Protein AF-A0A377I462-F1 (afdb_monomer)

Secondary structure (DSSP, 8-state):
-----EEEEE-BTTEEEETTEEEE-GGGGGGTT-EEEEEE-SS-TTEEEEE-TTS-EEEEEEETTT-----SS-HHHHHHHHHHHHHHHHHHHHHHHHHHHHHHHHHHHHHHHHHHHHHS--

Mean predicted aligned error: 15.58 Å

InterPro domains:
  IPR009004 Transposase, Mu, C-terminal [G3DSA:2.30.30.130] (6-62)
  IPR009004 Transposase, Mu, C-terminal [SSF50610] (1-63)
  IPR015378 Transposase-like, Mu, C-terminal [PF09299] (1-60)

Structure (mmCIF, N/CA/C/O backbone):
data_AF-A0A377I462-F1
#
_entry.id   AF-A0A377I462-F1
#
loop_
_atom_site.group_PDB
_atom_site.id
_atom_site.type_symbol
_atom_site.label_atom_id
_atom_site.label_alt_id
_atom_site.label_comp_id
_atom_site.label_asym_id
_atom_site.label_entity_id
_atom_site.label_seq_id
_atom_site.pdbx_PDB_ins_code
_atom_site.Cartn_x
_atom_site.Cartn_y
_atom_site.Cartn_z
_atom_site.occupancy
_atom_site.B_iso_or_equiv
_atom_site.auth_seq_id
_atom_site.auth_comp_id
_atom_site.auth_asym_id
_atom_site.auth_atom_id
_atom_site.pdbx_PDB_model_num
ATOM 1 N N . MET A 1 1 ? 18.696 18.162 -4.611 1.00 49.47 1 MET A N 1
ATOM 2 C CA . MET A 1 1 ? 18.359 17.152 -5.638 1.00 49.47 1 MET A CA 1
ATOM 3 C C . MET A 1 1 ? 17.431 16.140 -4.993 1.00 49.47 1 MET A C 1
ATOM 5 O O . MET A 1 1 ? 17.825 15.573 -3.986 1.00 49.47 1 MET A O 1
ATOM 9 N N . LEU A 1 2 ? 16.215 15.955 -5.512 1.00 66.88 2 LEU A N 1
ATOM 10 C CA . LEU A 1 2 ? 15.317 14.892 -5.055 1.00 66.88 2 LEU A CA 1
ATOM 11 C C . LEU A 1 2 ? 15.597 13.664 -5.928 1.00 66.88 2 LEU A C 1
ATOM 13 O O . LEU A 1 2 ? 15.152 13.587 -7.071 1.00 66.88 2 LEU A O 1
ATOM 17 N N . PHE A 1 3 ? 16.460 12.778 -5.442 1.00 71.75 3 PHE A N 1
ATOM 18 C 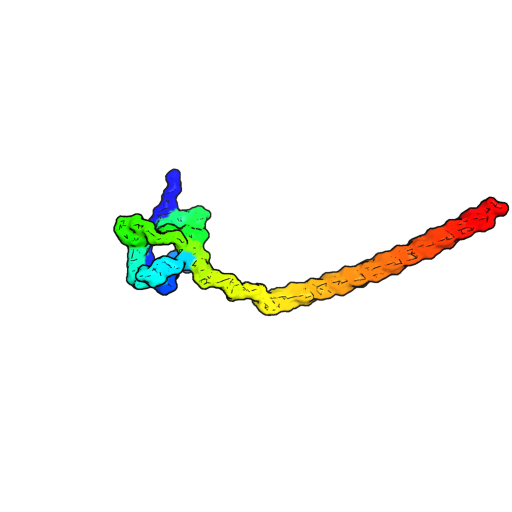CA . PHE A 1 3 ? 16.806 11.547 -6.142 1.00 71.75 3 PHE A CA 1
ATOM 19 C C . PHE A 1 3 ? 15.629 10.577 -6.021 1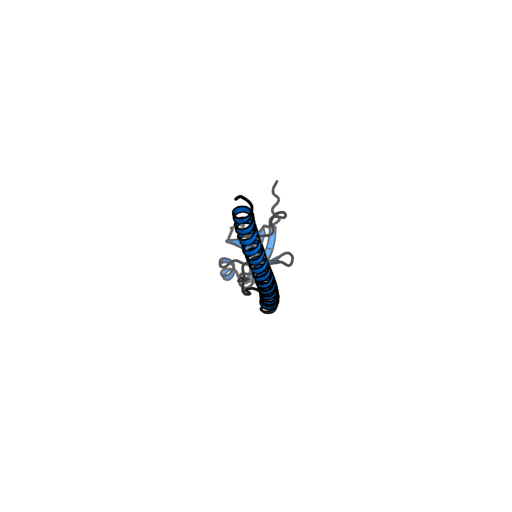.00 71.75 3 PHE A C 1
ATOM 21 O O . PHE A 1 3 ? 15.295 10.156 -4.917 1.00 71.7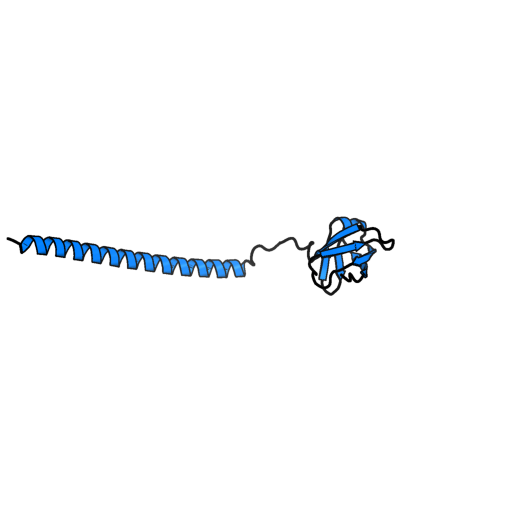5 3 PHE A O 1
ATOM 28 N N . ARG A 1 4 ? 14.995 10.244 -7.149 1.00 82.06 4 ARG A N 1
ATOM 29 C CA . ARG A 1 4 ? 13.959 9.209 -7.216 1.00 82.06 4 ARG A CA 1
ATOM 30 C C . ARG A 1 4 ? 14.523 7.976 -7.909 1.00 82.06 4 ARG A C 1
ATOM 32 O O . ARG A 1 4 ? 14.449 7.905 -9.138 1.00 82.06 4 ARG A O 1
ATOM 39 N N . PRO A 1 5 ? 15.142 7.048 -7.161 1.00 89.81 5 PRO A N 1
ATOM 40 C CA . PRO A 1 5 ? 15.621 5.799 -7.732 1.00 89.81 5 PRO A CA 1
ATOM 41 C C . PRO A 1 5 ? 14.484 5.060 -8.446 1.00 89.81 5 PRO A C 1
ATOM 43 O O . PRO A 1 5 ? 13.329 5.082 -8.014 1.00 89.81 5 PRO A O 1
ATOM 46 N N . GLU A 1 6 ? 14.826 4.416 -9.558 1.00 92.62 6 GLU A N 1
ATOM 47 C CA . GLU A 1 6 ? 13.897 3.628 -10.361 1.00 92.62 6 GLU A CA 1
ATOM 48 C C . GLU A 1 6 ? 14.308 2.158 -10.322 1.00 92.62 6 GLU A C 1
ATOM 50 O O . GLU A 1 6 ? 15.479 1.824 -10.507 1.00 92.62 6 GLU A O 1
ATOM 55 N N . VAL A 1 7 ? 13.342 1.269 -10.102 1.00 93.31 7 VAL A N 1
ATOM 56 C CA . VAL A 1 7 ? 13.555 -0.184 -10.121 1.00 93.31 7 VAL A CA 1
ATOM 57 C C . VAL A 1 7 ? 12.595 -0.859 -11.088 1.00 93.31 7 VAL A C 1
ATOM 59 O O . VAL A 1 7 ? 11.441 -0.459 -11.214 1.00 93.31 7 VAL A O 1
ATOM 62 N N . GLU A 1 8 ? 13.051 -1.907 -11.769 1.00 95.56 8 GLU A N 1
ATOM 63 C CA . GLU A 1 8 ? 12.180 -2.714 -12.625 1.00 95.56 8 GLU A CA 1
ATOM 64 C C . GLU A 1 8 ? 11.433 -3.758 -11.785 1.00 95.56 8 GLU A C 1
ATOM 66 O O . GLU A 1 8 ? 12.036 -4.492 -10.997 1.00 95.56 8 GLU A O 1
ATOM 71 N N . ARG A 1 9 ? 10.109 -3.824 -11.947 1.00 95.12 9 ARG A N 1
ATOM 72 C CA . ARG A 1 9 ? 9.235 -4.809 -11.299 1.00 95.12 9 ARG A CA 1
ATOM 73 C C . ARG A 1 9 ? 8.197 -5.337 -12.280 1.00 95.12 9 ARG A C 1
ATOM 75 O O . ARG A 1 9 ? 7.906 -4.719 -13.300 1.00 95.12 9 ARG A O 1
ATOM 82 N N . VAL A 1 10 ? 7.656 -6.508 -11.969 1.00 95.31 10 VAL A N 1
ATOM 83 C CA . VAL A 1 10 ? 6.561 -7.119 -12.727 1.00 95.31 10 VAL A CA 1
ATOM 84 C C . VAL A 1 10 ? 5.263 -6.840 -11.987 1.00 95.31 10 VAL A C 1
ATOM 86 O O . VAL A 1 10 ? 5.194 -7.039 -10.775 1.00 95.31 10 VAL A O 1
ATOM 89 N N . VAL A 1 11 ? 4.252 -6.380 -12.716 1.00 94.69 11 VAL A N 1
ATOM 90 C CA . VAL A 1 11 ? 2.908 -6.175 -12.167 1.00 94.69 11 VAL A CA 1
ATOM 91 C C . VAL A 1 11 ? 2.196 -7.520 -12.063 1.00 94.69 11 VAL A C 1
ATOM 93 O O . VAL A 1 11 ? 2.232 -8.315 -13.003 1.00 94.69 11 VAL A O 1
ATOM 96 N N . GLN A 1 12 ? 1.512 -7.778 -10.953 1.00 93.00 12 GLN A N 1
ATOM 97 C CA . GLN A 1 12 ? 0.729 -8.994 -10.747 1.00 93.00 12 GLN A CA 1
ATOM 98 C C . GLN A 1 12 ? -0.657 -8.632 -10.226 1.00 93.00 12 GLN A C 1
ATOM 100 O O . GLN A 1 12 ? -0.781 -8.125 -9.124 1.00 93.00 12 GLN A O 1
ATOM 105 N N . ARG A 1 13 ? -1.715 -8.885 -11.010 1.00 90.19 13 ARG A N 1
ATOM 106 C CA . ARG A 1 13 ? -3.116 -8.642 -10.594 1.00 90.19 13 ARG A CA 1
ATOM 107 C C . ARG A 1 13 ? -3.382 -7.205 -10.093 1.00 90.19 13 ARG A C 1
ATOM 109 O O . ARG A 1 13 ? -4.214 -7.005 -9.217 1.00 90.19 13 ARG A O 1
ATOM 116 N N . GLY A 1 14 ? -2.685 -6.212 -10.653 1.00 90.44 14 GLY A N 1
ATOM 117 C CA . GLY A 1 14 ? -2.774 -4.807 -10.228 1.00 90.44 14 GLY A CA 1
ATOM 118 C C . GLY A 1 14 ? -1.864 -4.426 -9.053 1.00 90.44 14 GLY A C 1
ATOM 119 O O . GLY A 1 14 ? -1.876 -3.278 -8.615 1.00 90.44 14 GLY A O 1
ATOM 120 N N . GLU A 1 15 ? -1.058 -5.366 -8.563 1.00 93.44 15 GLU A N 1
ATOM 121 C CA . GLU A 1 15 ? -0.143 -5.198 -7.438 1.00 93.44 15 GLU A CA 1
ATOM 122 C C . GLU A 1 15 ? 1.316 -5.173 -7.906 1.00 93.44 15 GLU A C 1
ATOM 124 O O . GLU A 1 15 ? 1.710 -5.821 -8.882 1.00 93.44 15 GLU A O 1
ATOM 129 N N . ILE A 1 16 ? 2.140 -4.428 -7.178 1.00 94.12 16 ILE A N 1
ATOM 130 C CA . ILE A 1 16 ? 3.582 -4.339 -7.371 1.00 94.12 16 ILE A CA 1
ATOM 131 C C . ILE A 1 16 ? 4.254 -4.629 -6.038 1.00 94.12 16 ILE A C 1
ATOM 133 O O . ILE A 1 16 ? 4.105 -3.887 -5.070 1.00 94.12 16 ILE A O 1
ATOM 137 N N . HIS A 1 17 ? 5.050 -5.693 -6.014 1.00 93.62 17 HIS A N 1
ATOM 138 C CA . HIS A 1 17 ? 5.834 -6.069 -4.846 1.00 93.62 17 HIS A CA 1
ATOM 139 C C . HIS A 1 17 ? 7.196 -5.382 -4.910 1.00 93.62 17 HIS A C 1
ATOM 141 O O . HIS A 1 17 ? 8.018 -5.688 -5.782 1.00 93.62 17 HIS A O 1
ATOM 147 N N . PHE A 1 18 ? 7.456 -4.476 -3.973 1.00 90.88 18 PHE A N 1
ATOM 148 C CA . PHE A 1 18 ? 8.709 -3.736 -3.870 1.00 90.88 18 PHE A CA 1
ATOM 149 C C . PHE A 1 18 ? 9.077 -3.530 -2.399 1.00 90.88 18 PHE A C 1
ATOM 151 O O . PHE A 1 18 ? 8.231 -3.128 -1.617 1.00 90.88 18 PHE A O 1
ATOM 158 N N . ASP A 1 19 ? 10.325 -3.814 -2.013 1.00 88.44 19 ASP A N 1
ATOM 159 C CA . ASP A 1 19 ? 10.833 -3.564 -0.650 1.00 88.44 19 ASP A CA 1
ATOM 160 C C . ASP A 1 19 ? 9.945 -4.128 0.489 1.00 88.44 19 ASP A C 1
ATOM 162 O O . ASP A 1 19 ? 9.638 -3.444 1.459 1.00 88.44 19 ASP A O 1
ATOM 166 N N . GLN A 1 20 ? 9.479 -5.379 0.352 1.00 89.88 20 GLN A N 1
ATOM 167 C CA . GLN A 1 20 ? 8.539 -6.042 1.287 1.00 89.88 20 GLN A CA 1
ATOM 168 C C . GLN A 1 20 ? 7.169 -5.350 1.434 1.00 89.88 20 GLN A C 1
ATOM 170 O O . GLN A 1 20 ? 6.373 -5.718 2.295 1.00 89.88 20 GLN A O 1
ATOM 175 N N . LYS A 1 21 ? 6.875 -4.381 0.570 1.00 91.38 21 LYS A N 1
ATOM 176 C CA . LYS A 1 21 ? 5.619 -3.643 0.491 1.00 91.38 21 LYS A CA 1
ATOM 177 C C . LYS A 1 21 ? 4.868 -4.022 -0.781 1.00 91.38 21 LYS A C 1
ATOM 179 O O . LYS A 1 21 ? 5.465 -4.470 -1.767 1.00 91.38 21 LYS A O 1
ATOM 184 N N . ILE A 1 22 ? 3.555 -3.833 -0.747 1.00 93.19 22 ILE A N 1
ATOM 185 C CA . ILE A 1 22 ? 2.667 -4.068 -1.883 1.00 93.19 22 ILE A CA 1
ATOM 186 C C . ILE A 1 22 ? 2.055 -2.727 -2.262 1.00 93.19 22 ILE A C 1
ATOM 188 O O . ILE A 1 22 ? 1.409 -2.088 -1.439 1.00 93.19 22 ILE A O 1
ATOM 192 N N . TYR A 1 23 ? 2.275 -2.300 -3.498 1.00 94.19 23 TYR A N 1
ATOM 193 C CA . TYR A 1 23 ? 1.669 -1.100 -4.061 1.00 94.19 23 TYR A CA 1
ATOM 194 C C . TYR A 1 23 ? 0.561 -1.502 -5.026 1.00 94.19 23 TYR A C 1
ATOM 196 O O . TYR A 1 23 ? 0.754 -2.422 -5.820 1.00 94.19 23 TYR A O 1
ATOM 204 N N . PHE A 1 24 ? -0.584 -0.827 -4.974 1.00 93.12 24 PHE A N 1
ATOM 205 C CA . PHE A 1 24 ? -1.759 -1.181 -5.768 1.00 93.12 24 PHE A CA 1
ATOM 206 C C . PHE A 1 24 ? -2.358 0.032 -6.479 1.00 93.12 24 PHE A C 1
ATOM 208 O O . PHE A 1 24 ? -2.417 1.131 -5.925 1.00 93.12 24 PHE A O 1
ATOM 215 N N . HIS A 1 25 ? -2.831 -0.193 -7.705 1.00 93.25 25 HIS A N 1
ATOM 216 C CA . HIS A 1 25 ? -3.680 0.739 -8.441 1.00 93.25 25 HIS A CA 1
ATOM 217 C C . HIS A 1 25 ? -4.574 -0.029 -9.422 1.00 93.25 25 HIS A C 1
ATOM 219 O O . HIS A 1 25 ? -4.150 -1.036 -9.989 1.00 93.25 25 HIS A O 1
ATOM 225 N N . LEU A 1 26 ? -5.790 0.463 -9.672 1.00 90.44 26 LEU A N 1
ATOM 226 C CA . LEU A 1 26 ? -6.735 -0.202 -10.576 1.00 90.44 26 LEU A CA 1
ATOM 227 C C . LEU A 1 26 ? -6.202 -0.275 -12.015 1.00 90.44 26 LEU A C 1
ATOM 229 O O . LEU A 1 26 ? -6.278 -1.328 -12.641 1.00 90.44 26 LEU A O 1
ATOM 233 N N . ASP A 1 27 ? -5.587 0.805 -12.506 1.00 90.56 27 ASP A N 1
ATOM 234 C CA . ASP A 1 27 ? -5.016 0.855 -13.862 1.00 90.56 27 ASP A CA 1
ATOM 235 C C . ASP A 1 27 ? -3.915 -0.185 -14.095 1.00 90.56 27 ASP A C 1
ATOM 237 O O . ASP A 1 27 ? -3.712 -0.627 -15.222 1.00 90.56 27 ASP A O 1
ATOM 241 N N . LEU A 1 28 ? -3.230 -0.645 -13.041 1.00 90.94 28 LEU A N 1
ATOM 242 C CA . LEU A 1 28 ? -2.209 -1.688 -13.157 1.00 90.94 28 LEU A CA 1
ATOM 243 C C . LEU A 1 28 ? -2.804 -3.059 -13.494 1.00 90.94 28 LEU A C 1
ATOM 245 O O . LEU A 1 28 ? -2.072 -3.940 -13.947 1.00 90.94 28 LEU A O 1
ATOM 249 N N . ALA A 1 29 ? -4.111 -3.263 -13.310 1.00 89.44 29 ALA A N 1
ATOM 250 C CA . ALA A 1 29 ? -4.764 -4.522 -13.651 1.00 89.44 29 ALA A CA 1
ATOM 251 C C . ALA A 1 29 ? -4.616 -4.866 -15.149 1.00 89.44 29 ALA A C 1
ATOM 253 O O . ALA A 1 29 ? -4.362 -6.026 -15.473 1.00 89.44 29 ALA A O 1
ATOM 254 N N . ASP A 1 30 ? -4.662 -3.869 -16.045 1.00 90.94 30 ASP A N 1
ATOM 255 C CA . ASP A 1 30 ? -4.447 -4.045 -17.498 1.00 90.94 30 ASP A CA 1
ATOM 256 C C . ASP A 1 30 ? -2.988 -4.408 -17.853 1.00 90.94 30 ASP A C 1
ATOM 258 O O . ASP A 1 30 ? -2.678 -5.015 -18.883 1.00 90.94 30 ASP A O 1
ATOM 262 N N . PHE A 1 31 ? -2.056 -4.083 -16.956 1.00 90.31 31 PHE A N 1
ATOM 263 C CA . PHE A 1 31 ? -0.627 -4.320 -17.139 1.00 90.31 31 PHE A CA 1
ATOM 264 C C . PHE A 1 31 ? -0.125 -5.576 -16.415 1.00 90.31 31 PHE A C 1
ATOM 266 O O . PHE A 1 31 ? 1.085 -5.793 -16.347 1.00 90.31 31 PHE A O 1
ATOM 273 N N . SER A 1 32 ? -1.018 -6.435 -15.912 1.00 90.75 32 SER A N 1
ATOM 274 C CA . SER A 1 32 ? -0.639 -7.681 -15.234 1.00 90.75 32 SER A CA 1
ATOM 275 C C . SER A 1 32 ? 0.256 -8.564 -16.121 1.00 90.75 32 SER A C 1
ATOM 277 O O . SER A 1 32 ? -0.070 -8.862 -17.267 1.00 90.75 32 SER A O 1
ATOM 279 N N . GLY A 1 33 ? 1.404 -8.989 -15.589 1.00 92.44 33 GLY A N 1
ATOM 280 C CA . GLY A 1 33 ? 2.432 -9.761 -16.296 1.00 92.44 33 GLY A CA 1
ATOM 281 C C . GLY A 1 33 ? 3.443 -8.922 -17.088 1.00 92.44 33 GLY A C 1
ATOM 282 O O . GLY A 1 33 ? 4.436 -9.470 -17.567 1.00 92.44 33 GLY A O 1
ATOM 283 N N . LYS A 1 34 ? 3.248 -7.601 -17.210 1.00 93.69 34 LYS A N 1
ATOM 284 C CA . LYS A 1 34 ? 4.189 -6.701 -17.892 1.00 93.69 34 LYS A CA 1
ATOM 285 C C . LYS A 1 34 ? 5.250 -6.171 -16.920 1.00 93.69 34 LYS A C 1
ATOM 287 O O . LYS A 1 34 ? 5.021 -6.027 -15.717 1.00 93.69 34 LYS A O 1
ATOM 292 N N . LYS A 1 35 ? 6.429 -5.865 -17.469 1.00 95.06 35 LYS A N 1
ATOM 293 C CA . LYS A 1 35 ? 7.518 -5.179 -16.761 1.00 95.06 35 LYS A CA 1
ATOM 294 C C . LYS A 1 35 ? 7.265 -3.676 -16.740 1.00 95.06 35 LYS A C 1
ATOM 296 O O . LYS A 1 35 ? 6.992 -3.082 -17.781 1.00 95.06 35 LYS A O 1
ATOM 301 N N . VAL A 1 36 ? 7.405 -3.072 -15.569 1.00 95.38 36 VAL A N 1
ATOM 302 C CA . VAL A 1 36 ? 7.254 -1.635 -15.327 1.00 95.38 36 VAL A CA 1
ATOM 303 C C . VAL A 1 36 ? 8.439 -1.111 -14.520 1.00 95.38 36 VAL A C 1
ATOM 305 O O . VAL A 1 36 ? 9.129 -1.870 -13.837 1.00 95.38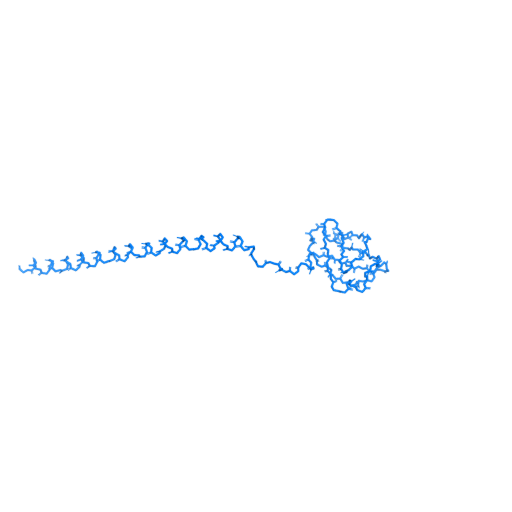 36 VAL A O 1
ATOM 308 N N . ARG A 1 37 ? 8.678 0.197 -14.588 1.00 95.69 37 ARG A N 1
ATOM 309 C CA . ARG A 1 37 ? 9.630 0.911 -13.736 1.00 95.69 37 ARG A CA 1
ATOM 310 C C . ARG A 1 37 ? 8.884 1.595 -12.604 1.00 95.69 37 ARG A C 1
ATOM 312 O O . ARG A 1 37 ? 7.925 2.321 -12.842 1.00 95.69 37 ARG A O 1
ATOM 319 N N . VAL A 1 38 ? 9.342 1.376 -11.383 1.00 94.94 38 VAL A N 1
ATOM 320 C CA . VAL A 1 38 ? 8.780 1.951 -10.164 1.00 94.94 38 VAL A CA 1
ATOM 321 C C . VAL A 1 38 ? 9.755 2.999 -9.664 1.00 94.94 38 VAL A C 1
ATOM 323 O O . VAL A 1 38 ? 10.883 2.672 -9.300 1.00 94.94 38 VAL A O 1
ATOM 326 N N . SER A 1 39 ? 9.330 4.255 -9.686 1.00 93.75 39 SER A N 1
ATOM 327 C CA . SER A 1 39 ? 10.078 5.388 -9.157 1.00 93.75 39 SER A CA 1
ATOM 328 C C . SER A 1 39 ? 9.538 5.703 -7.768 1.00 93.75 39 SER A C 1
ATOM 330 O O . SER A 1 39 ? 8.349 5.992 -7.622 1.00 93.75 39 SER A O 1
ATOM 332 N N . TYR A 1 40 ? 10.392 5.605 -6.754 1.00 91.62 40 TYR A N 1
ATOM 333 C CA . TYR A 1 40 ? 10.001 5.793 -5.357 1.00 91.62 40 TYR A CA 1
ATOM 334 C C . TYR A 1 40 ? 10.775 6.942 -4.713 1.00 91.62 40 TYR A C 1
ATOM 336 O O . TYR A 1 40 ? 11.889 7.276 -5.125 1.00 91.62 40 TYR A O 1
ATOM 344 N N . ASP A 1 41 ? 10.160 7.562 -3.710 1.00 89.00 41 ASP A N 1
ATOM 345 C CA . ASP A 1 41 ? 10.794 8.566 -2.866 1.00 89.00 41 ASP A CA 1
ATOM 346 C C . ASP A 1 41 ? 11.302 7.896 -1.582 1.00 89.00 41 ASP A C 1
ATOM 348 O O . ASP A 1 41 ? 10.583 7.133 -0.938 1.00 89.00 41 ASP A O 1
ATOM 352 N N . ILE A 1 42 ? 12.559 8.146 -1.212 1.00 84.75 42 ILE A N 1
ATOM 353 C CA . ILE A 1 42 ? 13.152 7.554 -0.003 1.00 84.75 42 ILE A CA 1
ATOM 354 C C . ILE A 1 42 ? 12.599 8.168 1.290 1.00 84.75 42 ILE A C 1
ATOM 356 O O . ILE A 1 42 ? 12.703 7.555 2.349 1.00 84.75 42 ILE A O 1
ATOM 360 N N . HIS A 1 43 ? 12.038 9.376 1.213 1.00 85.56 43 HIS A N 1
ATOM 361 C CA . HIS A 1 43 ? 11.455 10.088 2.342 1.00 85.56 43 HIS A CA 1
ATOM 362 C C . HIS A 1 43 ? 9.953 9.842 2.461 1.00 85.56 43 HIS A C 1
ATOM 364 O O . HIS A 1 43 ? 9.436 9.921 3.573 1.00 85.56 43 HIS A O 1
ATOM 370 N N . ASN A 1 44 ? 9.270 9.518 1.355 1.00 82.69 44 ASN A N 1
ATOM 371 C CA . ASN A 1 44 ? 7.846 9.202 1.378 1.00 82.69 44 ASN A CA 1
ATOM 372 C C . ASN A 1 44 ? 7.508 7.852 0.712 1.00 82.69 44 ASN A C 1
ATOM 374 O O . ASN A 1 44 ? 7.352 7.795 -0.508 1.00 82.69 44 ASN A O 1
ATOM 378 N N . PRO A 1 45 ? 7.350 6.764 1.491 1.00 85.44 45 PRO A N 1
ATOM 379 C CA . PRO A 1 45 ? 7.018 5.443 0.960 1.00 85.44 45 PRO A CA 1
ATOM 380 C C . PRO A 1 45 ? 5.515 5.225 0.711 1.00 85.44 45 PRO A C 1
ATOM 382 O O . PRO A 1 45 ? 5.145 4.115 0.325 1.00 85.44 45 PRO A O 1
ATOM 385 N N . GLU A 1 46 ? 4.658 6.222 0.965 1.00 88.75 46 GLU A N 1
ATOM 386 C CA . GLU A 1 46 ? 3.192 6.110 0.861 1.00 88.75 46 GLU A CA 1
ATOM 387 C C . GLU A 1 46 ? 2.703 5.808 -0.559 1.00 88.75 46 GLU A C 1
ATOM 389 O O . GLU A 1 46 ? 1.722 5.084 -0.740 1.00 88.75 46 GLU A O 1
ATOM 394 N N . SER A 1 47 ? 3.397 6.322 -1.571 1.00 91.62 47 SER A N 1
ATOM 395 C CA . SER A 1 47 ? 3.051 6.098 -2.967 1.00 91.62 47 SER A CA 1
ATOM 396 C C . SER A 1 47 ? 4.292 5.968 -3.842 1.00 91.62 47 SER A C 1
ATOM 398 O O . SER A 1 47 ? 5.390 6.412 -3.498 1.00 91.62 47 SER A O 1
ATOM 400 N N . VAL A 1 48 ? 4.125 5.305 -4.983 1.00 93.19 48 VAL A N 1
ATOM 401 C CA . VAL A 1 48 ? 5.172 5.144 -5.994 1.00 93.19 48 VAL A CA 1
ATOM 402 C C . VAL A 1 48 ? 4.640 5.49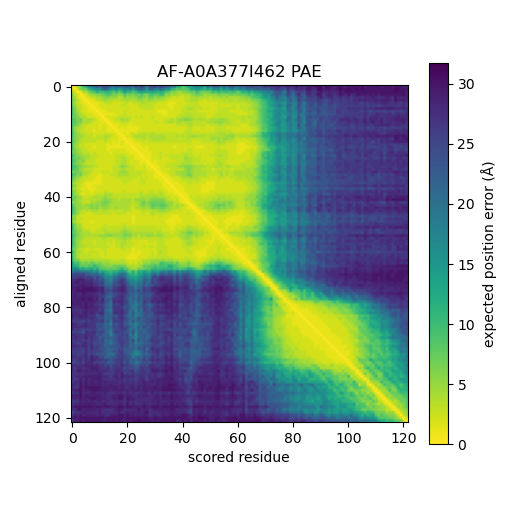2 -7.371 1.00 93.19 48 VAL A C 1
ATOM 404 O O . VAL A 1 48 ? 3.496 5.198 -7.714 1.00 93.19 48 VAL A O 1
ATOM 407 N N . ILE A 1 49 ? 5.498 6.080 -8.198 1.00 94.31 49 ILE A N 1
ATOM 408 C CA . ILE A 1 49 ? 5.155 6.412 -9.577 1.00 94.31 49 ILE A CA 1
ATOM 409 C C . ILE A 1 49 ? 5.522 5.222 -10.453 1.00 94.31 49 ILE A C 1
ATOM 411 O O . ILE A 1 49 ? 6.691 4.836 -10.534 1.00 94.31 49 ILE A O 1
ATOM 415 N N . VAL A 1 50 ? 4.534 4.663 -11.143 1.00 94.62 50 VAL A N 1
ATOM 416 C CA . VAL A 1 50 ? 4.734 3.532 -12.046 1.00 94.62 50 VAL A CA 1
ATOM 417 C C . VAL A 1 50 ? 4.801 4.030 -13.480 1.00 94.62 50 VAL A C 1
ATOM 419 O O . VAL A 1 50 ? 3.931 4.764 -13.952 1.00 94.62 50 VAL A O 1
ATOM 422 N N . LYS A 1 51 ? 5.848 3.619 -14.190 1.00 95.12 51 LYS A N 1
ATOM 423 C CA . LYS A 1 51 ? 6.113 3.987 -15.577 1.00 95.12 51 LYS A CA 1
ATOM 424 C C . LYS A 1 51 ? 6.303 2.746 -16.433 1.00 95.12 51 LYS A C 1
ATOM 426 O O . LYS A 1 51 ? 6.811 1.720 -15.985 1.00 95.12 51 LYS A O 1
ATOM 431 N N . MET A 1 52 ? 5.956 2.857 -17.702 1.00 94.00 52 MET A N 1
ATOM 432 C CA . MET A 1 52 ? 6.330 1.883 -18.714 1.00 94.00 52 MET A CA 1
ATOM 433 C C . MET A 1 52 ? 7.856 1.888 -18.940 1.00 94.00 52 MET A C 1
ATOM 435 O O . MET A 1 52 ? 8.529 2.881 -18.647 1.00 94.00 52 MET A O 1
ATOM 439 N N . PRO A 1 53 ? 8.431 0.810 -19.509 1.00 91.75 53 PRO A N 1
ATOM 440 C CA . PRO A 1 53 ? 9.858 0.750 -19.845 1.00 91.75 53 PRO A CA 1
ATOM 441 C C . PRO A 1 53 ? 10.331 1.866 -20.789 1.00 91.75 53 PRO A C 1
ATOM 443 O O . PRO A 1 53 ? 11.504 2.228 -20.768 1.00 91.75 53 PRO A O 1
ATOM 446 N N . ASN A 1 54 ? 9.417 2.425 -21.591 1.00 91.56 54 ASN A N 1
ATOM 447 C CA . ASN A 1 54 ? 9.656 3.567 -22.479 1.00 91.56 54 ASN A CA 1
ATOM 448 C C . ASN A 1 54 ? 9.656 4.934 -21.753 1.00 91.56 54 ASN A C 1
ATOM 450 O O . ASN A 1 54 ? 9.887 5.954 -22.393 1.00 91.56 54 ASN A O 1
ATOM 454 N N . GLY A 1 55 ? 9.385 4.970 -20.442 1.00 89.25 55 GLY A N 1
ATOM 455 C CA . GLY A 1 55 ? 9.349 6.185 -19.623 1.00 89.25 55 GLY A CA 1
ATOM 456 C C . GLY A 1 55 ? 7.976 6.852 -19.486 1.00 89.25 55 GLY A C 1
ATOM 457 O O . GLY A 1 55 ? 7.852 7.800 -18.712 1.00 89.25 55 GLY A O 1
ATOM 458 N N . THR A 1 56 ? 6.935 6.371 -20.171 1.00 92.62 56 THR A N 1
ATOM 459 C CA . THR A 1 56 ? 5.571 6.905 -20.024 1.00 92.62 56 THR A CA 1
ATOM 460 C C . THR A 1 56 ? 5.007 6.573 -18.646 1.00 92.62 56 THR A C 1
ATOM 462 O O . THR A 1 56 ? 5.053 5.421 -18.221 1.00 92.62 56 THR A O 1
ATOM 465 N N . ILE A 1 57 ? 4.445 7.562 -17.954 1.00 93.69 57 ILE A N 1
ATOM 466 C CA . ILE A 1 57 ? 3.796 7.362 -16.653 1.00 93.69 57 ILE A CA 1
ATOM 467 C C . ILE A 1 57 ? 2.465 6.635 -16.867 1.00 93.69 57 ILE A C 1
ATOM 469 O O . ILE A 1 57 ? 1.681 7.036 -17.722 1.00 93.69 57 ILE A O 1
ATOM 473 N N . ILE A 1 58 ? 2.240 5.565 -16.104 1.00 92.81 58 ILE A N 1
ATOM 474 C CA . ILE A 1 58 ? 0.987 4.803 -16.107 1.00 92.81 58 ILE A CA 1
ATOM 475 C C . ILE A 1 58 ? 0.061 5.384 -15.038 1.00 92.81 58 ILE A C 1
ATOM 477 O O . ILE A 1 58 ? -0.999 5.904 -15.358 1.00 92.81 58 ILE A O 1
ATOM 481 N N . CYS A 1 59 ? 0.484 5.320 -13.774 1.00 93.31 59 CYS A N 1
ATOM 482 C CA . CYS A 1 59 ? -0.305 5.747 -12.621 1.00 93.31 59 CYS A CA 1
ATOM 483 C C . CYS A 1 59 ? 0.585 5.947 -11.382 1.00 93.31 59 CYS A C 1
ATOM 485 O O . CYS A 1 59 ? 1.749 5.530 -11.353 1.00 93.31 59 CYS A O 1
ATOM 487 N N . GLU A 1 60 ? 0.017 6.552 -10.341 1.00 93.69 60 GLU A N 1
ATOM 488 C CA . GLU A 1 60 ? 0.589 6.578 -8.994 1.00 93.69 60 GLU A CA 1
ATOM 489 C C . GLU A 1 60 ? -0.044 5.450 -8.169 1.00 93.69 60 GLU A C 1
ATOM 491 O O . GLU A 1 60 ? -1.254 5.426 -7.972 1.00 93.69 60 GLU A O 1
ATOM 496 N N . ALA A 1 61 ? 0.756 4.478 -7.733 1.00 93.31 61 ALA A N 1
ATOM 497 C CA . ALA A 1 61 ? 0.279 3.339 -6.956 1.00 93.31 61 ALA A CA 1
ATOM 498 C C . ALA A 1 61 ? 0.453 3.593 -5.457 1.00 93.31 61 ALA A C 1
ATOM 500 O O . ALA A 1 61 ? 1.522 4.016 -5.014 1.00 93.31 61 ALA A O 1
ATOM 501 N N . LEU A 1 62 ? -0.587 3.296 -4.681 1.00 93.19 62 LEU A N 1
ATOM 502 C CA . LEU A 1 62 ? -0.615 3.523 -3.237 1.00 93.19 62 LEU A CA 1
ATOM 503 C C . LEU A 1 62 ? -0.147 2.281 -2.485 1.00 93.19 62 LEU A C 1
ATOM 505 O O . LEU A 1 62 ? -0.478 1.152 -2.863 1.00 93.19 62 LEU A O 1
ATOM 509 N N . LEU A 1 63 ? 0.600 2.496 -1.404 1.00 92.56 63 LEU A N 1
ATOM 510 C CA . LEU A 1 63 ? 0.974 1.445 -0.468 1.00 92.56 63 LEU A CA 1
ATOM 511 C C . LEU A 1 63 ? -0.288 0.807 0.119 1.00 92.56 63 LEU A C 1
ATOM 513 O O . LEU A 1 63 ? -1.153 1.506 0.639 1.00 92.56 63 LEU A O 1
ATOM 517 N N . ASP A 1 64 ? -0.383 -0.519 0.041 1.00 87.88 64 ASP A N 1
ATOM 518 C CA . ASP A 1 64 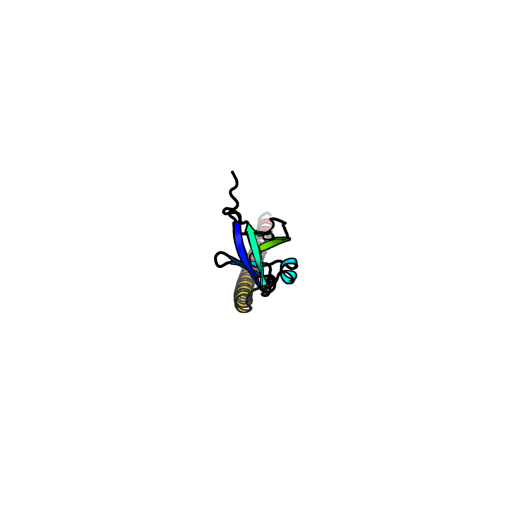? -1.504 -1.298 0.567 1.00 87.88 64 ASP A CA 1
ATOM 519 C C . ASP A 1 64 ? -2.888 -0.848 0.045 1.00 87.88 64 ASP A C 1
ATOM 521 O O . ASP A 1 64 ? -3.911 -1.107 0.672 1.00 87.88 64 ASP A O 1
ATOM 525 N N . GLY A 1 65 ? -2.960 -0.221 -1.138 1.00 79.25 65 GLY A N 1
ATOM 526 C CA . GLY A 1 65 ? -4.223 0.274 -1.710 1.00 79.25 65 GLY A CA 1
ATOM 527 C C . GLY A 1 65 ? -5.259 -0.814 -2.048 1.00 79.25 65 GLY A C 1
ATOM 528 O O . GLY A 1 65 ? -6.430 -0.506 -2.254 1.00 79.25 65 GLY A O 1
ATOM 529 N N . ASN A 1 66 ? -4.848 -2.087 -2.101 1.00 78.69 66 ASN A N 1
ATOM 530 C CA . ASN A 1 66 ? -5.731 -3.252 -2.252 1.00 78.69 66 ASN A CA 1
ATOM 531 C C . ASN A 1 66 ? -6.353 -3.692 -0.919 1.00 78.69 66 ASN A C 1
ATOM 533 O O . ASN A 1 66 ? -7.357 -4.410 -0.910 1.00 78.69 66 ASN A O 1
ATOM 537 N N . LYS A 1 67 ? -5.775 -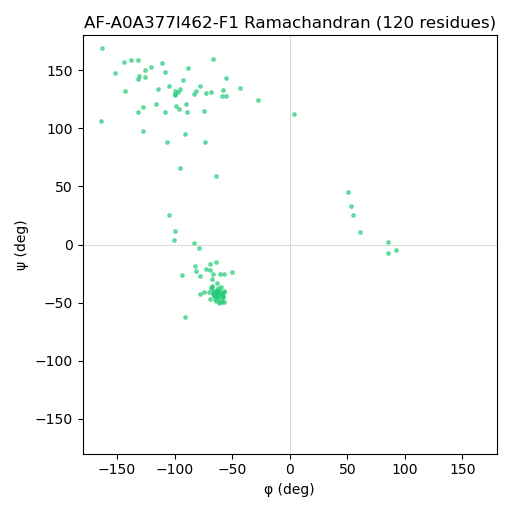3.271 0.213 1.00 74.06 67 LYS A N 1
ATOM 538 C CA . LYS A 1 67 ? -6.379 -3.449 1.524 1.00 74.06 67 LYS A CA 1
ATOM 539 C C . LYS A 1 67 ? -7.523 -2.451 1.611 1.00 74.06 67 LYS A C 1
ATOM 541 O O . LYS A 1 67 ? -7.387 -1.340 2.115 1.00 74.06 67 LYS A O 1
ATOM 546 N N . VAL A 1 68 ? -8.700 -2.886 1.155 1.00 59.38 68 VAL A N 1
ATOM 547 C CA . VAL A 1 68 ? -9.961 -2.388 1.712 1.00 59.38 68 VAL A CA 1
ATOM 548 C C . VAL A 1 68 ? -9.748 -2.354 3.224 1.00 59.38 68 VAL A C 1
ATOM 550 O O . VAL A 1 68 ? -9.193 -3.317 3.761 1.00 59.38 68 VAL A O 1
ATOM 553 N N . ALA A 1 69 ? -10.144 -1.277 3.908 1.00 52.78 69 ALA A N 1
ATOM 554 C CA . ALA A 1 69 ? -10.209 -1.218 5.369 1.00 52.78 69 ALA A CA 1
ATOM 555 C C . ALA A 1 69 ? -11.256 -2.230 5.882 1.00 52.78 69 ALA A C 1
ATOM 557 O O . ALA A 1 69 ? -12.267 -1.900 6.489 1.00 52.78 69 ALA A O 1
ATOM 558 N N . TYR A 1 70 ? -11.051 -3.498 5.559 1.00 44.78 70 TYR A N 1
ATOM 559 C CA . TYR A 1 70 ? -11.865 -4.637 5.874 1.00 44.78 70 TYR A CA 1
ATOM 560 C C . TYR A 1 70 ? -11.261 -5.236 7.125 1.00 44.78 70 TYR A C 1
ATOM 562 O O . TYR A 1 70 ? -10.634 -6.279 7.078 1.00 44.78 70 TYR A O 1
ATOM 570 N N . PHE A 1 71 ? -11.352 -4.467 8.205 1.00 49.56 71 PHE A N 1
ATOM 571 C CA . PHE A 1 71 ? -11.826 -4.906 9.509 1.00 49.56 71 PHE A CA 1
ATOM 572 C C . PHE A 1 71 ? -12.133 -3.621 10.297 1.00 49.56 71 PHE A C 1
ATOM 574 O O . PHE A 1 71 ? -11.197 -2.945 10.727 1.00 49.56 71 PHE A O 1
ATOM 581 N N . PRO A 1 72 ? -13.409 -3.239 10.514 1.00 54.75 72 PRO A N 1
ATOM 582 C CA . PRO A 1 72 ? -13.712 -2.434 11.692 1.00 54.75 72 PRO A CA 1
ATOM 583 C C . PRO A 1 72 ? -13.252 -3.266 12.894 1.00 54.75 72 PRO A C 1
ATOM 585 O O . PRO A 1 72 ? -13.506 -4.468 12.884 1.00 54.75 72 PRO A O 1
ATOM 588 N N . GLU A 1 73 ? -12.521 -2.657 13.837 1.00 53.12 73 GLU A N 1
ATOM 589 C CA . GLU A 1 73 ? -12.012 -3.238 15.096 1.00 53.12 73 GLU A CA 1
ATOM 590 C C . GLU A 1 73 ? -12.305 -4.734 15.270 1.00 53.12 73 GLU A C 1
ATOM 592 O O . GLU A 1 73 ? -13.462 -5.115 15.484 1.00 53.12 73 GLU A O 1
ATOM 597 N N . SER A 1 74 ? -11.257 -5.567 15.242 1.00 57.00 74 SER A N 1
ATOM 598 C CA . SER A 1 74 ? -11.298 -6.957 15.709 1.00 57.00 74 SER A CA 1
ATOM 599 C C . SER A 1 74 ? -12.362 -7.122 16.796 1.00 57.00 74 SER A C 1
ATOM 601 O O . SER A 1 74 ? -12.346 -6.408 17.799 1.00 57.00 74 SER A O 1
ATOM 603 N N . VAL A 1 75 ? -13.308 -8.048 16.621 1.00 56.34 75 VAL A N 1
ATOM 604 C CA . VAL A 1 75 ? -14.425 -8.275 17.562 1.00 56.34 75 VAL A CA 1
ATOM 605 C C . VAL A 1 75 ? -13.926 -8.420 19.018 1.00 56.34 75 VAL A C 1
ATOM 607 O O . VAL A 1 75 ? -14.643 -8.110 19.971 1.00 56.34 75 VAL A O 1
ATOM 610 N N . ARG A 1 76 ? -12.657 -8.814 19.202 1.00 54.84 76 ARG A N 1
ATOM 611 C CA . ARG A 1 76 ? -11.956 -8.888 20.493 1.00 54.84 76 ARG A CA 1
ATOM 612 C C . ARG A 1 76 ? -11.554 -7.519 21.056 1.00 54.84 76 ARG A C 1
ATOM 614 O O . ARG A 1 76 ? -11.703 -7.315 22.258 1.00 54.84 76 ARG A O 1
ATOM 621 N N . GLU A 1 77 ? -11.073 -6.597 20.226 1.00 56.41 77 GLU A N 1
ATOM 622 C CA . GLU A 1 77 ? -10.765 -5.212 20.618 1.00 56.41 77 GLU A CA 1
ATOM 623 C C . GLU A 1 77 ? -12.053 -4.429 20.898 1.00 56.41 77 GLU A C 1
ATOM 625 O O . GLU A 1 77 ? -12.163 -3.793 21.946 1.00 56.41 77 GLU A O 1
ATOM 630 N N . SER A 1 78 ? -13.094 -4.628 20.079 1.00 60.22 78 SER A N 1
ATOM 631 C CA . SER A 1 78 ? -14.440 -4.099 20.338 1.00 60.22 78 SER A CA 1
ATOM 632 C C . SER A 1 78 ? -15.012 -4.596 21.673 1.00 60.22 78 SER A C 1
ATOM 634 O O . SER A 1 78 ? -15.591 -3.822 22.433 1.00 60.22 78 SER A O 1
ATOM 636 N N . GLY A 1 79 ? -14.839 -5.882 22.000 1.00 65.00 79 GLY A N 1
ATOM 637 C CA . GLY A 1 79 ? -15.319 -6.459 23.259 1.00 65.00 79 GLY A CA 1
ATOM 638 C C . GLY A 1 79 ? -14.591 -5.914 24.491 1.00 65.00 79 GLY A C 1
ATOM 639 O O . GLY A 1 79 ? -15.231 -5.583 25.493 1.00 65.00 79 GLY A O 1
ATOM 640 N N . GLN A 1 80 ? -13.264 -5.777 24.417 1.00 71.56 80 GLN A N 1
ATOM 641 C CA . GLN A 1 80 ? -12.465 -5.184 25.494 1.00 71.56 80 GLN A CA 1
ATOM 642 C C . GLN A 1 80 ? -12.804 -3.705 25.688 1.00 71.56 80 GLN A C 1
ATOM 644 O O . GLN A 1 80 ? -13.023 -3.286 26.827 1.00 71.56 80 GLN A O 1
ATOM 649 N N . ARG A 1 81 ? -12.942 -2.946 24.592 1.00 72.06 81 ARG A N 1
ATOM 650 C CA . ARG A 1 81 ? -13.345 -1.537 24.617 1.00 72.06 81 ARG A CA 1
ATOM 651 C C . ARG A 1 81 ? -14.736 -1.364 25.221 1.00 72.06 81 ARG A C 1
ATOM 653 O O . ARG A 1 81 ? -14.872 -0.652 26.210 1.00 72.06 81 ARG A O 1
ATOM 660 N N . LYS A 1 82 ? -15.729 -2.131 24.760 1.00 78.88 82 LYS A N 1
ATOM 661 C CA . LYS A 1 82 ? -17.095 -2.128 25.318 1.00 78.88 82 LYS A CA 1
ATOM 662 C C . LYS A 1 82 ? -17.138 -2.525 26.794 1.00 78.88 82 LYS A C 1
ATOM 664 O O . LYS A 1 82 ? -17.889 -1.937 27.569 1.00 78.88 82 LYS A O 1
ATOM 669 N N . SER A 1 83 ? -16.343 -3.513 27.208 1.00 78.62 83 SER A N 1
ATOM 670 C CA . SER A 1 83 ? -16.247 -3.922 28.617 1.00 78.62 83 SER A CA 1
ATOM 671 C C . SER A 1 83 ? -15.644 -2.814 29.481 1.00 78.62 83 SER A C 1
ATOM 673 O O . SER A 1 83 ? -16.142 -2.537 30.575 1.00 78.62 83 SER A O 1
ATOM 675 N N . LEU A 1 84 ? -14.603 -2.143 28.984 1.00 84.62 84 LEU A N 1
ATOM 676 C CA . LEU A 1 84 ? -13.983 -1.006 29.654 1.00 84.62 84 LEU A CA 1
ATOM 677 C C . LEU A 1 84 ? -14.952 0.182 29.752 1.00 84.62 84 LEU A C 1
ATOM 679 O O . LEU A 1 84 ? -15.141 0.713 30.845 1.00 84.62 84 LEU A O 1
ATOM 683 N N . GLU A 1 85 ? -15.635 0.534 28.663 1.00 85.50 85 GLU A N 1
ATOM 684 C CA . GLU A 1 85 ? -16.663 1.583 28.633 1.00 85.50 85 GLU A CA 1
ATOM 685 C C . GLU A 1 85 ? -17.809 1.285 29.607 1.00 85.50 85 GLU A C 1
ATOM 687 O O . GLU A 1 85 ? -18.215 2.154 30.380 1.00 85.50 85 GLU A O 1
ATOM 692 N N . ALA A 1 86 ? -18.284 0.037 29.663 1.00 87.75 86 ALA A N 1
ATOM 693 C CA . ALA A 1 86 ? -19.309 -0.372 30.619 1.00 87.75 86 ALA A CA 1
ATOM 694 C C . ALA A 1 86 ? -18.835 -0.236 32.079 1.00 87.75 86 ALA A C 1
ATOM 696 O O . ALA A 1 86 ? -19.605 0.194 32.941 1.00 87.75 86 ALA A O 1
ATOM 697 N N . LYS A 1 87 ? -17.570 -0.569 32.376 1.00 91.88 87 LYS A N 1
ATOM 698 C CA . LYS A 1 87 ? -16.978 -0.382 33.714 1.00 91.88 87 LYS A CA 1
ATOM 699 C C . LYS A 1 87 ? -16.857 1.097 34.081 1.00 91.88 87 LYS A C 1
ATOM 701 O O . LYS A 1 87 ? -17.165 1.455 35.218 1.00 91.88 87 LYS A O 1
ATOM 706 N N . ILE A 1 88 ? -16.439 1.942 33.137 1.00 91.44 88 ILE A N 1
ATOM 707 C CA . ILE A 1 88 ? -16.349 3.398 33.320 1.00 91.44 88 ILE A CA 1
ATOM 708 C C . ILE A 1 88 ? -17.735 3.968 33.621 1.00 91.44 88 ILE A C 1
ATOM 710 O O . ILE A 1 88 ? -17.900 4.652 34.629 1.00 91.44 88 ILE A O 1
ATOM 714 N N . ARG A 1 89 ? -18.746 3.606 32.822 1.00 91.06 89 ARG A N 1
ATOM 715 C CA . ARG A 1 89 ? -20.125 4.070 33.007 1.00 91.06 89 ARG A CA 1
ATOM 716 C C . ARG A 1 89 ? -20.686 3.703 34.381 1.00 91.06 89 ARG A C 1
ATOM 718 O O . ARG A 1 89 ? -21.263 4.555 35.041 1.00 91.06 89 ARG A O 1
ATOM 725 N N . ARG A 1 90 ? -20.473 2.468 34.856 1.00 91.94 90 ARG A N 1
ATOM 726 C CA . ARG A 1 90 ? -20.914 2.049 36.205 1.00 91.94 90 ARG A CA 1
ATOM 727 C C . ARG A 1 90 ? -20.251 2.865 37.314 1.00 91.94 90 ARG A C 1
ATOM 729 O O . ARG A 1 90 ? -20.911 3.239 38.276 1.00 91.94 90 ARG A O 1
ATOM 736 N N . LYS A 1 91 ? -18.951 3.150 37.188 1.00 92.81 91 LYS A N 1
ATOM 737 C CA . LYS A 1 91 ? -18.237 3.991 38.159 1.00 92.81 91 LYS A CA 1
ATOM 738 C C . LYS A 1 91 ? -18.743 5.433 38.132 1.00 92.81 91 LYS A C 1
ATOM 740 O O . LYS A 1 91 ? -18.890 6.022 39.195 1.00 92.81 91 LYS A O 1
ATOM 745 N N . GLN A 1 92 ? -19.027 5.984 36.952 1.00 92.19 92 GLN A N 1
ATOM 746 C CA . GLN A 1 92 ? -19.610 7.322 36.816 1.00 92.19 92 GLN A CA 1
ATOM 747 C C . GLN A 1 92 ? -20.996 7.407 37.459 1.00 92.19 92 GLN A C 1
ATOM 749 O O . GLN A 1 92 ? -21.232 8.330 38.228 1.00 92.19 92 GLN A O 1
ATOM 754 N N . ASP A 1 93 ? -21.856 6.419 37.221 1.00 90.81 93 ASP A N 1
ATOM 755 C CA . ASP A 1 93 ? -23.183 6.319 37.839 1.00 90.81 93 ASP A CA 1
ATOM 756 C C . ASP A 1 93 ? -23.089 6.282 39.375 1.00 90.81 93 ASP A C 1
ATOM 758 O O . ASP A 1 93 ? -23.732 7.063 40.071 1.00 90.81 93 ASP A O 1
ATOM 762 N N . SER A 1 94 ? -22.163 5.484 39.921 1.00 88.00 94 SER A N 1
ATOM 763 C CA . SER A 1 94 ? -21.901 5.465 41.368 1.00 88.00 94 SER A CA 1
ATOM 764 C C . SER A 1 94 ? -21.405 6.817 41.899 1.00 88.00 94 SER A C 1
ATOM 766 O O . SER A 1 94 ? -21.821 7.244 42.974 1.00 88.00 94 SER A O 1
ATOM 768 N N . ILE A 1 95 ? -20.531 7.510 41.160 1.00 90.75 95 ILE A N 1
ATOM 769 C CA . ILE A 1 95 ? -20.063 8.857 41.523 1.00 90.75 95 ILE A CA 1
ATOM 770 C C . ILE A 1 95 ? -21.227 9.855 41.509 1.00 90.75 95 ILE A C 1
ATOM 772 O O . ILE A 1 95 ? -21.307 10.703 42.394 1.00 90.75 95 ILE A O 1
ATOM 776 N N . GLU A 1 96 ? -22.121 9.772 40.526 1.00 89.25 96 GLU A N 1
ATOM 777 C CA . GLU A 1 96 ? -23.287 10.649 40.422 1.00 89.25 96 GLU A CA 1
ATOM 778 C C . GLU A 1 96 ? -24.260 10.435 41.584 1.00 89.25 96 GLU A C 1
ATOM 780 O O . GLU A 1 96 ? -24.676 11.408 42.214 1.00 89.25 96 GLU A O 1
ATOM 785 N N . ILE A 1 97 ? -24.543 9.179 41.942 1.00 86.38 97 ILE A N 1
ATOM 786 C CA . ILE A 1 97 ? -25.373 8.840 43.106 1.00 86.38 97 ILE A CA 1
ATOM 787 C C . ILE A 1 97 ? -24.766 9.418 44.390 1.00 86.38 97 ILE A C 1
ATOM 789 O O . ILE A 1 97 ? -25.477 10.051 45.171 1.00 86.38 97 ILE A O 1
ATOM 793 N N . LEU A 1 98 ? -23.456 9.251 44.601 1.00 83.44 98 LEU A N 1
ATOM 794 C CA . LEU A 1 98 ? -22.769 9.793 45.778 1.00 83.44 98 LEU A CA 1
ATOM 795 C C . LEU A 1 98 ? -22.817 11.326 45.813 1.00 83.44 98 LEU A C 1
ATOM 797 O O . LEU A 1 98 ? -23.127 11.905 46.850 1.00 83.44 98 LEU A O 1
ATOM 801 N N . LYS A 1 99 ? -22.593 11.994 44.676 1.00 86.00 99 LYS A N 1
ATOM 802 C CA . LYS A 1 99 ? -22.729 13.456 44.566 1.00 86.00 99 LYS A CA 1
ATOM 803 C C . LYS A 1 99 ? -24.158 13.928 44.833 1.00 86.00 99 LYS A C 1
ATOM 805 O O . LYS A 1 99 ? -24.355 14.978 45.438 1.00 86.00 99 LYS A O 1
ATOM 810 N N . ALA A 1 100 ? -25.165 13.179 44.390 1.00 81.75 100 ALA A N 1
ATOM 811 C CA . ALA A 1 100 ? -26.564 13.501 44.650 1.00 81.75 100 ALA A CA 1
ATOM 812 C C . ALA A 1 100 ? -26.919 13.345 46.138 1.00 81.75 100 ALA A C 1
ATOM 814 O O . ALA A 1 100 ? -27.665 14.164 46.677 1.00 81.75 100 ALA A O 1
ATOM 815 N N . GLN A 1 101 ? -26.365 12.329 46.809 1.00 74.06 101 GLN A N 1
ATOM 816 C CA . GLN A 1 101 ? -26.491 12.158 48.259 1.00 74.06 101 GLN A CA 1
ATOM 817 C C . GLN A 1 101 ? -25.828 13.311 49.017 1.00 74.06 101 GLN A C 1
ATOM 819 O O . GLN A 1 101 ? -26.481 13.914 49.864 1.00 74.06 101 GLN A O 1
ATOM 824 N N . ASP A 1 102 ? -24.594 13.669 48.660 1.00 74.69 102 ASP A N 1
ATOM 825 C CA . ASP A 1 102 ? -23.863 14.805 49.235 1.00 74.69 102 ASP A CA 1
ATOM 826 C C . ASP A 1 102 ? -24.640 16.124 49.076 1.00 74.69 102 ASP A C 1
ATOM 828 O O . ASP A 1 102 ? -24.948 16.805 50.055 1.00 74.69 102 ASP A O 1
ATOM 832 N N . ARG A 1 103 ? -25.115 16.416 47.856 1.00 72.38 103 ARG A N 1
ATOM 833 C CA . ARG A 1 103 ? -25.963 17.586 47.581 1.00 72.38 103 ARG A CA 1
ATOM 834 C C . ARG A 1 103 ? -27.229 17.595 48.441 1.00 72.38 103 ARG A C 1
ATOM 836 O O . ARG A 1 103 ? -27.639 18.653 48.920 1.00 72.38 103 ARG A O 1
ATOM 843 N N . LYS A 1 104 ? -27.876 16.440 48.634 1.00 62.72 104 LYS A N 1
ATOM 844 C CA . LYS A 1 104 ? -29.081 16.327 49.468 1.00 62.72 104 LYS A CA 1
ATOM 845 C C . LYS A 1 104 ? -28.769 16.607 50.939 1.00 62.72 104 LYS A C 1
ATOM 847 O O . LYS A 1 104 ? -29.520 17.357 51.554 1.00 62.72 104 LYS A O 1
ATOM 852 N N . VAL A 1 105 ? -27.679 16.056 51.478 1.00 63.91 105 VAL A N 1
ATOM 853 C CA . VAL A 1 105 ? -27.234 16.300 52.863 1.00 63.91 105 VAL A CA 1
ATOM 854 C C . VAL A 1 105 ? -26.975 17.790 53.083 1.00 63.91 105 VAL A C 1
ATOM 856 O O . VAL A 1 105 ? -27.591 18.381 53.968 1.00 63.91 105 VAL A O 1
ATOM 859 N N . TYR A 1 106 ? -26.221 18.427 52.185 1.00 60.53 106 TYR A N 1
ATOM 860 C CA . TYR A 1 106 ? -25.951 19.865 52.242 1.00 60.53 106 TYR A CA 1
ATOM 861 C C . TYR A 1 106 ? -27.231 20.717 52.235 1.00 60.53 106 TYR A C 1
ATOM 863 O O . TYR A 1 106 ? -27.354 21.697 52.968 1.00 60.53 106 TYR A O 1
ATOM 871 N N . THR A 1 107 ? -28.230 20.325 51.436 1.00 59.16 107 THR A N 1
ATOM 872 C CA . THR A 1 107 ? -29.514 21.044 51.361 1.00 59.16 107 THR A CA 1
ATOM 873 C C . THR A 1 107 ? -30.309 20.933 52.669 1.00 59.16 107 THR A C 1
ATOM 875 O O . THR A 1 107 ? -30.960 21.896 53.071 1.00 59.16 107 THR A O 1
ATOM 878 N N . ILE A 1 108 ? -30.247 19.782 53.350 1.00 61.38 108 ILE A N 1
ATOM 879 C CA . ILE A 1 108 ? -30.899 19.569 54.652 1.00 61.38 108 ILE A CA 1
ATOM 880 C C . ILE A 1 108 ? -30.198 20.399 55.737 1.00 61.38 108 ILE A C 1
ATOM 882 O O . ILE A 1 108 ? -30.871 21.105 56.486 1.00 61.38 108 ILE A O 1
ATOM 886 N N . GLU A 1 109 ? -28.863 20.369 55.795 1.00 57.66 109 GLU A N 1
ATOM 887 C CA . GLU A 1 109 ? -28.077 21.123 56.783 1.00 57.66 109 GLU A CA 1
ATOM 888 C C . GLU A 1 109 ? -28.270 22.638 56.637 1.00 57.66 109 GLU A C 1
ATOM 890 O O . GLU A 1 109 ? -28.517 23.338 57.621 1.00 57.66 109 GLU A O 1
ATOM 895 N N . HIS A 1 110 ? -28.250 23.155 55.406 1.00 57.25 110 HIS A N 1
ATOM 896 C CA . HIS A 1 110 ? -28.532 24.563 55.135 1.00 57.25 110 HIS A CA 1
ATOM 897 C C . HIS A 1 110 ? -29.963 24.977 55.480 1.00 57.25 110 HIS A C 1
ATOM 899 O O . HIS A 1 110 ? -30.168 26.062 56.029 1.00 57.25 110 HIS A O 1
ATOM 905 N N . ALA A 1 111 ? -30.953 24.129 55.190 1.00 58.28 111 ALA A N 1
ATOM 906 C CA . ALA A 1 111 ? -32.334 24.396 55.572 1.00 58.28 111 ALA A CA 1
ATOM 907 C C . ALA A 1 111 ? -32.495 24.441 57.102 1.00 58.28 111 ALA A C 1
ATOM 909 O O . ALA A 1 111 ? -33.165 25.338 57.610 1.00 58.28 111 ALA A O 1
ATOM 910 N N . LEU A 1 112 ? -31.838 23.537 57.842 1.00 59.44 112 LEU A N 1
ATOM 911 C CA . LEU A 1 112 ? -31.853 23.544 59.308 1.00 59.44 112 LEU A CA 1
ATOM 912 C C . LEU A 1 112 ? -31.183 24.793 59.891 1.00 59.44 112 LEU A C 1
ATOM 914 O O . LEU A 1 112 ? -31.738 25.406 60.801 1.00 59.44 112 LEU A O 1
ATOM 918 N N . ASN A 1 113 ? -30.031 25.203 59.358 1.00 58.00 113 ASN A N 1
ATOM 919 C CA . ASN A 1 113 ? -29.290 26.352 59.884 1.00 58.00 113 ASN A CA 1
ATOM 920 C C . ASN A 1 113 ? -30.049 27.680 59.658 1.00 58.00 113 ASN A C 1
ATOM 922 O O . ASN A 1 113 ? -30.107 28.539 60.536 1.00 58.00 113 ASN A O 1
ATOM 926 N N . LEU A 1 114 ? -30.740 27.815 58.518 1.00 58.81 114 LEU A N 1
ATOM 927 C CA . LEU A 1 114 ? -31.607 28.965 58.223 1.00 58.81 114 LEU A CA 1
ATOM 928 C C . LEU A 1 114 ? -32.857 29.038 59.115 1.00 58.81 114 LEU A C 1
ATOM 930 O O . LEU A 1 114 ? -33.361 30.136 59.358 1.00 58.81 114 LEU A O 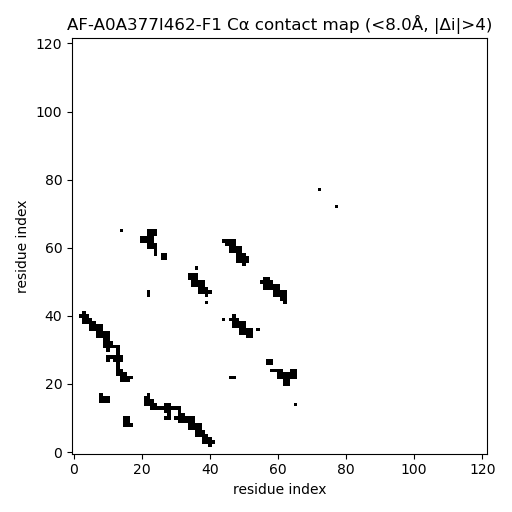1
ATOM 934 N N . VAL A 1 115 ? -33.373 27.898 59.581 1.00 59.34 115 VAL A N 1
ATOM 935 C CA . VAL A 1 115 ? -34.501 27.845 60.526 1.00 59.34 115 VAL A CA 1
ATOM 936 C C . VAL A 1 115 ? -34.024 28.166 61.944 1.00 59.34 115 VAL A C 1
ATOM 938 O O . VAL A 1 115 ? -34.656 28.973 62.624 1.00 59.34 115 VAL A O 1
ATOM 941 N N . LEU A 1 116 ? -32.873 27.629 62.365 1.00 57.34 116 LEU A N 1
ATOM 942 C CA . LEU A 1 116 ? -32.311 27.879 63.697 1.00 57.34 116 LEU A CA 1
ATOM 943 C C . LEU A 1 116 ? -31.959 29.361 63.913 1.00 57.34 116 LEU A C 1
ATOM 945 O O . LEU A 1 116 ? -32.290 29.926 64.954 1.00 57.34 116 LEU A O 1
ATOM 949 N N . CYS A 1 117 ? -31.365 30.024 62.914 1.00 53.41 117 CYS A N 1
ATOM 950 C CA . CYS A 1 117 ? -31.044 31.452 62.996 1.00 53.41 117 CYS A CA 1
ATOM 951 C C . CYS A 1 117 ? -32.280 32.367 63.058 1.00 53.41 117 CYS A C 1
ATOM 953 O O . CYS A 1 117 ? -32.182 33.462 63.603 1.00 53.41 117 CYS A O 1
ATOM 955 N N . ARG A 1 118 ? -33.447 31.947 62.542 1.00 55.59 118 ARG A N 1
ATOM 956 C CA . ARG A 1 118 ? -34.698 32.721 62.684 1.00 55.59 118 ARG A CA 1
ATOM 957 C C . ARG A 1 118 ? -35.337 32.564 64.061 1.00 55.59 118 ARG A C 1
ATOM 959 O O . ARG A 1 118 ? -36.039 33.468 64.496 1.00 55.59 118 ARG A O 1
ATOM 966 N N . GLN A 1 119 ? -35.097 31.439 64.735 1.00 55.09 119 GLN A N 1
ATOM 967 C CA . GLN A 1 119 ? -35.685 31.140 66.042 1.00 55.09 119 GLN A CA 1
ATOM 968 C C . GLN A 1 119 ? -34.941 31.820 67.207 1.00 55.09 119 GLN A C 1
ATOM 970 O O . GLN A 1 119 ? -35.528 32.008 68.265 1.00 55.09 119 GLN A O 1
ATOM 975 N N . LEU A 1 120 ? -33.665 32.182 67.021 1.00 55.62 120 LEU A N 1
ATOM 976 C CA . LEU A 1 120 ? -32.794 32.777 68.050 1.00 55.62 120 LEU A CA 1
ATOM 977 C C . LEU A 1 120 ? -32.648 34.310 67.942 1.00 55.62 120 LEU A C 1
ATOM 979 O O . LEU A 1 120 ? -31.865 34.904 68.677 1.00 55.62 120 LEU A O 1
ATOM 983 N N . GLY A 1 121 ? -33.360 34.941 67.005 1.00 57.56 121 GLY A N 1
ATOM 984 C CA . GLY A 1 121 ? -33.342 36.389 66.757 1.00 57.56 121 GLY A CA 1
ATOM 985 C C . GLY A 1 121 ? -34.585 37.136 67.254 1.00 57.56 121 GLY A C 1
ATOM 986 O O . GLY A 1 121 ? -34.916 38.170 66.675 1.00 57.56 121 GLY A O 1
ATOM 987 N N . GLN A 1 122 ? -35.287 36.602 68.260 1.00 46.12 122 GLN A N 1
ATOM 988 C CA . GLN A 1 122 ? -36.385 37.258 68.986 1.00 46.12 122 GLN A CA 1
ATOM 989 C C . GLN A 1 122 ? -36.107 37.221 70.485 1.00 46.12 122 GLN A C 1
ATOM 991 O O . GLN A 1 122 ? -35.641 36.157 70.953 1.00 46.12 122 GLN A O 1
#

Organism: Haemophilus parahaemolyticus (NCBI:txid735)

Radius of gyration: 33.24 Å; Cα contacts (8 Å, |Δi|>4): 151; chains: 1; bounding box: 55×47×92 Å

Nearest PDB structures (foldseek):
  7svw-assembly1_B  TM=9.224E-01  e=4.414E-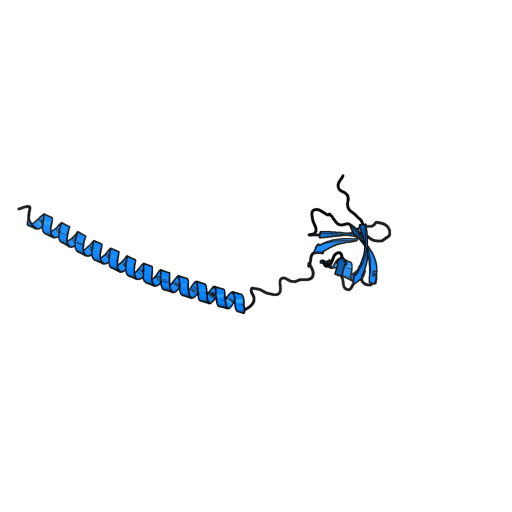03  [Scytonema hofmanni] UTEX 2349
  8rkv-assembly1_R  TM=6.987E-01  e=1.371E-03  Scytonema hofmannii
  8ea4-assembly1_Z  TM=6.410E-01  e=7.855E-04  Scytonema hofmannii
  8rkv-assembly1_U  TM=5.469E-01  e=7.855E-04  Scytonema hofmannii
  8rkv-assembly1_T  TM=5.540E-01  e=1.713E-03  Scytonema hofmannii

Foldseek 3Di:
DQDFDKDKFAQACQWTDDPNWIWGDPQCNVRHRHIWIWTAGPVDRQWIFIGHPVGHTRDITGTVPVPDVPDDPDVVRVVVVVVVVVVVVVVVVVVVVVVVVVVVVVVVVVVVVVVVVVVPPD

pLDDT: mean 80.39, std 15.46, range [44.78, 95.69]

Solvent-accessible surface area (backbone atoms only — not comparable to full-atom values): 6904 Å² total; per-residue (Å²): 134,88,73,57,60,70,43,82,43,58,27,50,85,16,32,35,78,53,95,99,40,47,28,20,35,78,79,36,45,83,40,43,77,38,69,30,30,41,32,37,44,92,89,46,74,62,45,32,42,34,19,40,84,88,66,52,76,75,53,72,23,29,53,50,56,75,61,65,87,83,66,76,65,56,73,66,56,47,48,53,50,52,51,50,52,52,54,52,51,54,53,51,51,53,50,49,53,52,52,52,50,53,54,50,51,54,52,51,54,52,52,51,52,61,51,53,60,64,69,70,72,117

Sequence (122 aa):
MLFRPEVERVVQRGEIHFDQKIYFHLDLADFSGKKVRVSYDIHNPESVIVKMPNGTIICEALLDGNKVAYFPESVRESGQRKSLEAKIRRKQDSIEILKAQDRKVYTIEHALNLVLCRQLGQ